Protein AF-A0A7W9KG08-F1 (afdb_monomer_lite)

Foldseek 3Di:
DPPPPAQEFEWEKWADAPPHTDPDPPCRLPHGQKMFIATPVGDGCWIWGQDPVSFTATPDRPVQPDDDDPVSRVDTHNTPQRSSQNSQVVSSHGYDYDHDDD

Secondary structure (DSSP, 8-state):
-------EEEEEEEEEETTEE-S-TTTHHHH-SEEEEEPTTS-EEEEEEE-TTS-EEEEE-TTSSSPPPTTGGG--BSSHHHHHHHHHHHTT-EEEEES---

Radius of gyration: 13.63 Å; chains: 1; bounding box: 27×34×48 Å

Organism: NCBI:txid103725

Sequence (102 aa):
MSTDTDNVVELHFQYAQNGYVMTDDTYGEQDADSAVAFTRDGCAFVACERAPRGRWRIDSTDGAPTPVPLSAYRYRFSTLADAADYVAKKCGATVHRVDSWI

pLDDT: mean 89.21, std 11.71, range [38.66, 97.88]

Structure (mmCIF, N/CA/C/O backbone):
data_AF-A0A7W9KG08-F1
#
_entry.id   AF-A0A7W9KG08-F1
#
loop_
_atom_site.group_PDB
_atom_site.id
_atom_site.type_symbol
_atom_site.label_atom_id
_atom_site.label_alt_id
_atom_site.label_comp_id
_atom_site.label_asym_id
_atom_site.label_entity_id
_atom_site.label_seq_id
_atom_site.pdbx_PDB_ins_code
_atom_site.Cartn_x
_atom_site.Cartn_y
_atom_site.Cartn_z
_atom_site.occupancy
_atom_site.B_iso_or_equiv
_atom_site.auth_seq_id
_atom_site.auth_comp_id
_atom_site.auth_asym_id
_atom_site.auth_atom_id
_atom_site.pdbx_PDB_model_num
ATOM 1 N N . MET A 1 1 ? -14.021 -4.992 32.017 1.00 38.66 1 MET A N 1
ATOM 2 C CA . MET A 1 1 ? -12.722 -5.079 31.324 1.00 38.66 1 MET A CA 1
ATOM 3 C C . MET A 1 1 ? -13.043 -5.405 29.882 1.00 38.66 1 MET A C 1
ATOM 5 O O . MET A 1 1 ? -13.432 -6.531 29.614 1.00 38.66 1 MET A O 1
ATOM 9 N N . SER A 1 2 ? -13.060 -4.396 29.010 1.00 43.91 2 SER A N 1
ATOM 10 C CA . SER A 1 2 ? -13.278 -4.627 27.580 1.00 43.91 2 SER A CA 1
ATOM 11 C C . SER A 1 2 ? -11.975 -5.195 27.043 1.00 43.91 2 SER A C 1
ATOM 13 O O . SER A 1 2 ? -10.945 -4.541 27.169 1.00 43.91 2 SER A O 1
ATOM 15 N N . THR A 1 3 ? -11.999 -6.430 26.558 1.00 46.00 3 THR A N 1
ATOM 16 C CA . THR A 1 3 ? -10.903 -7.001 25.781 1.00 46.00 3 THR A CA 1
ATOM 17 C C . THR A 1 3 ? -10.744 -6.126 24.551 1.00 46.00 3 THR A C 1
ATOM 19 O O . THR A 1 3 ? -11.606 -6.149 23.672 1.00 46.00 3 THR A O 1
ATOM 22 N N . ASP A 1 4 ? -9.703 -5.296 24.566 1.00 50.62 4 ASP A N 1
ATOM 23 C CA . ASP A 1 4 ? -9.170 -4.614 23.396 1.00 50.62 4 ASP A CA 1
ATOM 24 C C . ASP A 1 4 ? -8.896 -5.729 22.388 1.00 50.62 4 ASP A C 1
ATOM 26 O O . ASP A 1 4 ? -7.955 -6.510 22.520 1.00 50.62 4 ASP A O 1
ATOM 30 N N . THR A 1 5 ? -9.857 -5.953 21.499 1.00 54.75 5 THR A N 1
ATOM 31 C CA . THR A 1 5 ? -9.598 -6.772 20.330 1.00 54.75 5 THR A CA 1
ATOM 32 C C . THR A 1 5 ? -8.749 -5.836 19.511 1.00 54.75 5 THR A C 1
ATOM 34 O O . THR A 1 5 ? -9.301 -4.899 18.933 1.00 54.75 5 THR A O 1
ATOM 37 N N . ASP A 1 6 ? -7.425 -6.005 19.587 1.00 68.44 6 ASP A N 1
ATOM 38 C CA . ASP A 1 6 ? -6.490 -5.320 18.703 1.00 68.44 6 ASP A CA 1
ATOM 39 C C . ASP A 1 6 ? -7.146 -5.313 17.323 1.00 68.44 6 ASP A C 1
ATOM 41 O O . ASP A 1 6 ? -7.552 -6.364 16.819 1.00 68.44 6 ASP A O 1
ATOM 45 N N . ASN A 1 7 ? -7.410 -4.126 16.786 1.00 87.44 7 ASN A N 1
ATOM 46 C CA . ASN A 1 7 ? -8.122 -3.982 15.527 1.00 87.44 7 ASN A CA 1
ATOM 47 C C . ASN A 1 7 ? -7.173 -4.452 14.417 1.00 87.44 7 ASN A C 1
ATOM 49 O O . ASN A 1 7 ? -6.440 -3.657 13.835 1.00 87.44 7 ASN A O 1
ATOM 53 N N . VAL A 1 8 ? -7.090 -5.766 14.216 1.00 91.69 8 VAL A N 1
ATOM 54 C CA . VAL A 1 8 ? -6.177 -6.395 13.266 1.00 91.69 8 VAL A CA 1
ATOM 55 C C . VAL A 1 8 ? -6.837 -6.402 11.897 1.00 91.69 8 VAL A C 1
ATOM 57 O O . VAL A 1 8 ? -7.933 -6.934 11.720 1.00 91.69 8 VAL A O 1
ATOM 60 N N . VAL A 1 9 ? -6.142 -5.843 10.915 1.00 91.81 9 VAL A N 1
ATOM 61 C CA . VAL A 1 9 ? -6.502 -5.932 9.503 1.00 91.81 9 VAL A CA 1
ATOM 62 C C . VAL A 1 9 ? -5.570 -6.941 8.855 1.00 91.81 9 VAL A C 1
ATOM 64 O O . VAL A 1 9 ? -4.354 -6.750 8.805 1.00 91.81 9 VAL A O 1
ATOM 67 N N . GLU A 1 10 ? -6.145 -8.029 8.361 1.00 94.94 10 GLU A N 1
ATOM 68 C CA . GLU A 1 10 ? -5.395 -9.025 7.611 1.00 94.94 10 GLU A CA 1
ATOM 69 C C . GLU A 1 10 ? -5.260 -8.591 6.144 1.00 94.94 10 GLU A C 1
ATOM 71 O O . GLU A 1 10 ? -6.258 -8.238 5.506 1.00 94.94 10 GLU A O 1
ATOM 76 N N . LEU A 1 11 ? -4.036 -8.611 5.611 1.00 95.75 11 LEU A N 1
ATOM 77 C CA . LEU A 1 11 ? -3.723 -8.107 4.275 1.00 95.75 11 LEU A CA 1
ATOM 78 C C . LEU A 1 11 ? -2.915 -9.110 3.451 1.00 95.75 11 LEU A C 1
ATOM 80 O O . LEU A 1 11 ? -1.864 -9.583 3.882 1.00 95.75 11 LEU A O 1
ATOM 84 N N . HIS A 1 12 ? -3.370 -9.359 2.227 1.00 94.75 12 HIS A N 1
ATOM 85 C CA . HIS A 1 12 ? -2.630 -10.082 1.196 1.00 94.75 12 HIS A CA 1
ATOM 86 C C . HIS A 1 12 ? -1.952 -9.087 0.253 1.00 94.75 12 HIS A C 1
ATOM 88 O O . HIS A 1 12 ? -2.592 -8.150 -0.227 1.00 94.75 12 HIS A O 1
ATOM 94 N N . PHE A 1 13 ? -0.658 -9.262 -0.007 1.00 94.25 13 PHE A N 1
ATOM 95 C CA . PHE A 1 13 ? 0.116 -8.322 -0.820 1.00 94.25 13 PHE A CA 1
ATOM 96 C C . PHE A 1 13 ? 0.254 -8.845 -2.241 1.00 94.25 13 PHE A C 1
ATOM 98 O O . PHE A 1 13 ? 0.601 -9.999 -2.449 1.00 94.25 13 PHE A O 1
ATOM 105 N N . GLN A 1 14 ? 0.026 -7.972 -3.213 1.00 94.25 14 GLN A N 1
ATOM 106 C CA . GLN A 1 14 ? 0.184 -8.284 -4.624 1.00 94.25 14 GLN A CA 1
ATOM 107 C C . GLN A 1 14 ? 1.074 -7.241 -5.288 1.00 94.25 14 GLN A C 1
ATOM 109 O O . GLN A 1 14 ? 0.892 -6.040 -5.088 1.00 94.25 14 GLN A O 1
ATOM 114 N N . TYR A 1 15 ? 2.010 -7.713 -6.105 1.00 94.94 15 TYR A N 1
ATOM 115 C CA . TYR A 1 15 ? 2.940 -6.887 -6.865 1.00 94.94 15 TYR A CA 1
ATOM 116 C C . TYR A 1 15 ? 2.635 -7.004 -8.359 1.00 94.94 15 TYR A C 1
ATOM 118 O O . TYR A 1 15 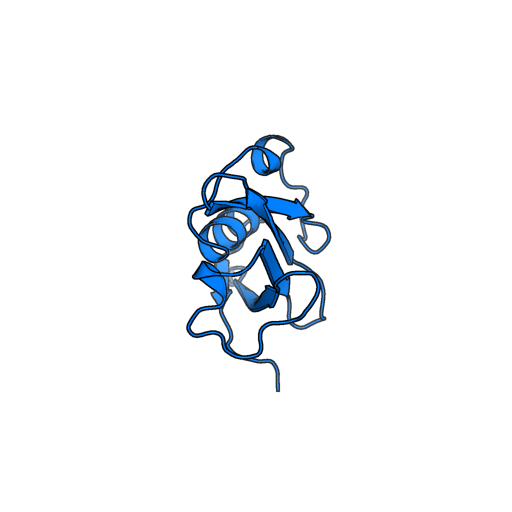? 2.242 -8.070 -8.839 1.00 94.94 15 TYR A O 1
ATOM 126 N N . ALA A 1 16 ? 2.803 -5.911 -9.096 1.00 95.00 16 ALA A N 1
ATOM 127 C CA . ALA A 1 16 ? 2.591 -5.877 -10.533 1.00 95.00 16 ALA A CA 1
ATOM 128 C C . ALA A 1 16 ? 3.674 -5.058 -11.245 1.00 95.00 16 ALA A C 1
ATOM 130 O O . ALA A 1 16 ? 4.249 -4.118 -10.696 1.00 95.00 16 ALA A O 1
ATOM 131 N N . GLN A 1 17 ? 3.944 -5.444 -12.490 1.00 93.69 17 GLN A N 1
ATOM 132 C CA . GLN A 1 17 ? 4.878 -4.770 -13.382 1.00 93.69 17 GLN A CA 1
ATOM 133 C C . GLN A 1 17 ? 4.210 -4.561 -14.737 1.00 93.69 17 GLN A C 1
ATOM 135 O O . GLN A 1 17 ? 3.744 -5.518 -15.358 1.00 93.69 17 GLN A O 1
ATOM 140 N N . ASN A 1 18 ? 4.187 -3.323 -15.230 1.00 92.31 18 ASN A N 1
ATOM 141 C CA . ASN A 1 18 ? 3.584 -2.947 -16.509 1.00 92.31 18 ASN A CA 1
ATOM 142 C C . ASN A 1 18 ? 2.131 -3.447 -16.660 1.00 92.31 18 ASN A C 1
ATOM 144 O O . ASN A 1 18 ? 1.718 -3.853 -17.748 1.00 92.31 18 ASN A O 1
ATOM 148 N N . GLY A 1 19 ? 1.366 -3.456 -15.562 1.00 90.06 19 GLY A N 1
ATOM 149 C CA . GLY A 1 19 ? -0.026 -3.921 -15.528 1.00 90.06 19 GLY A CA 1
ATOM 150 C C . GLY A 1 19 ? -0.218 -5.440 -15.428 1.00 90.06 19 GLY A C 1
ATOM 151 O O . GLY A 1 19 ? -1.357 -5.900 -15.452 1.00 90.06 19 GLY A O 1
ATOM 152 N N . TYR A 1 20 ? 0.855 -6.222 -15.294 1.00 91.88 20 TYR A N 1
ATOM 153 C CA . TYR A 1 20 ? 0.784 -7.672 -15.109 1.00 91.88 20 TYR A CA 1
ATOM 154 C C . TYR A 1 20 ? 1.108 -8.050 -13.668 1.00 91.88 20 TYR A C 1
ATOM 156 O O . TYR A 1 20 ? 2.131 -7.625 -13.131 1.00 91.88 20 TYR A O 1
ATOM 164 N N . VAL A 1 21 ? 0.255 -8.878 -13.061 1.00 92.31 21 VAL A N 1
ATOM 165 C CA . VAL A 1 21 ? 0.492 -9.433 -11.723 1.00 92.31 21 VAL A CA 1
ATOM 166 C C . VAL A 1 21 ? 1.726 -10.329 -11.757 1.00 92.31 21 VAL A C 1
ATOM 168 O O . VAL A 1 21 ? 1.837 -11.225 -12.597 1.00 92.31 21 VAL A O 1
ATOM 171 N N . MET A 1 22 ? 2.642 -10.090 -10.827 1.00 91.56 22 MET A N 1
ATOM 172 C CA . MET A 1 22 ? 3.811 -10.929 -10.614 1.00 91.56 22 MET A CA 1
ATOM 173 C C . MET A 1 22 ? 3.389 -12.137 -9.778 1.00 91.56 22 MET A C 1
ATOM 175 O O . MET A 1 22 ? 2.889 -11.981 -8.672 1.00 91.56 22 MET A O 1
ATOM 179 N N . THR A 1 23 ? 3.553 -13.340 -10.328 1.00 82.62 23 THR A N 1
ATOM 180 C CA . THR A 1 23 ? 3.203 -14.603 -9.651 1.00 82.62 23 THR A CA 1
ATOM 181 C C . THR A 1 23 ? 4.333 -15.159 -8.786 1.00 82.62 23 THR A C 1
ATOM 183 O O . THR A 1 23 ? 4.130 -16.148 -8.091 1.00 82.62 23 THR A O 1
ATOM 186 N N . ASP A 1 24 ? 5.535 -14.588 -8.896 1.00 74.75 24 ASP A N 1
ATOM 187 C CA . ASP A 1 24 ? 6.684 -14.919 -8.056 1.00 74.75 24 ASP A CA 1
ATOM 188 C C . ASP A 1 24 ? 6.970 -13.747 -7.114 1.00 74.75 24 ASP A C 1
ATOM 190 O O . ASP A 1 24 ? 7.469 -12.692 -7.520 1.00 74.75 24 ASP A O 1
ATOM 194 N N . ASP A 1 25 ? 6.638 -13.949 -5.844 1.00 67.75 25 ASP A N 1
ATOM 195 C CA . ASP A 1 25 ? 6.765 -12.938 -4.799 1.00 67.75 25 ASP A CA 1
ATOM 196 C C . ASP A 1 25 ? 8.228 -12.695 -4.393 1.00 67.75 25 ASP A C 1
ATOM 198 O O . ASP A 1 25 ? 8.522 -11.688 -3.748 1.00 67.75 25 ASP A O 1
ATOM 202 N N . THR A 1 26 ? 9.160 -13.573 -4.796 1.00 75.25 26 THR A N 1
ATOM 203 C CA . THR A 1 26 ? 10.580 -13.527 -4.396 1.00 75.25 26 THR A CA 1
ATOM 204 C C . THR A 1 26 ? 11.248 -12.202 -4.770 1.00 75.25 26 THR A C 1
ATOM 206 O O . THR A 1 26 ? 12.075 -11.687 -4.017 1.00 75.25 26 THR A O 1
ATOM 209 N N . TYR A 1 27 ? 10.869 -11.631 -5.916 1.00 77.69 27 TYR A N 1
ATOM 210 C CA . TYR A 1 27 ? 11.418 -10.373 -6.438 1.00 77.69 27 TYR A CA 1
ATOM 211 C C . TYR A 1 27 ? 10.350 -9.297 -6.658 1.00 77.69 27 TYR A C 1
ATOM 213 O O . TYR A 1 27 ? 10.673 -8.191 -7.095 1.00 77.69 27 TYR A O 1
ATOM 221 N N . GLY A 1 28 ? 9.090 -9.590 -6.307 1.00 80.56 28 GLY A N 1
ATOM 222 C CA . GLY A 1 28 ? 7.946 -8.707 -6.530 1.00 80.56 28 GLY A CA 1
ATOM 223 C C . GLY A 1 28 ? 8.184 -7.295 -6.005 1.00 80.56 28 GLY A C 1
ATOM 224 O O . GLY A 1 28 ? 8.052 -6.323 -6.736 1.00 80.56 28 GLY A O 1
ATOM 225 N N . GLU A 1 29 ? 8.648 -7.157 -4.764 1.00 85.25 29 GLU A N 1
ATOM 226 C CA . GLU A 1 29 ? 8.891 -5.837 -4.175 1.00 85.25 29 GLU A CA 1
ATOM 227 C C . GLU A 1 29 ? 10.077 -5.075 -4.790 1.00 85.25 29 GLU A C 1
ATOM 229 O O . GLU A 1 29 ? 10.125 -3.840 -4.731 1.00 85.25 29 GLU A O 1
ATOM 234 N N . GLN A 1 30 ? 11.057 -5.778 -5.356 1.00 86.56 30 GLN A N 1
ATOM 235 C CA . GLN A 1 30 ? 12.230 -5.150 -5.956 1.00 86.56 30 GLN A CA 1
ATOM 236 C C . GLN A 1 30 ? 11.903 -4.582 -7.336 1.00 86.56 30 GLN A C 1
ATOM 238 O O . GLN A 1 30 ? 12.258 -3.428 -7.612 1.00 86.56 30 GLN A O 1
ATOM 243 N N . ASP A 1 31 ? 11.222 -5.382 -8.152 1.00 89.31 31 ASP A N 1
ATOM 244 C CA . ASP A 1 31 ? 11.071 -5.112 -9.575 1.00 89.31 31 ASP A CA 1
ATOM 245 C C . ASP A 1 31 ? 9.784 -4.357 -9.896 1.00 89.31 31 ASP A C 1
ATOM 247 O O . ASP A 1 31 ? 9.809 -3.556 -10.823 1.00 89.31 31 ASP A O 1
ATOM 251 N N . ALA A 1 32 ? 8.715 -4.548 -9.113 1.00 94.06 32 ALA A N 1
ATOM 252 C CA . ALA A 1 32 ? 7.395 -3.993 -9.397 1.00 94.06 32 ALA A CA 1
ATOM 253 C C . ALA A 1 32 ? 7.341 -2.459 -9.486 1.00 94.06 32 ALA A C 1
ATOM 255 O O . ALA A 1 32 ? 7.967 -1.721 -8.711 1.00 94.06 32 ALA A O 1
ATOM 256 N N . ASP A 1 33 ? 6.475 -1.984 -10.381 1.00 95.38 33 ASP A N 1
ATOM 257 C CA . ASP A 1 33 ? 6.106 -0.579 -10.538 1.00 95.38 33 ASP A CA 1
ATOM 258 C C . ASP A 1 33 ? 4.839 -0.211 -9.756 1.00 95.38 33 ASP A C 1
ATOM 260 O O . ASP A 1 33 ? 4.574 0.970 -9.516 1.00 95.38 33 ASP A O 1
ATOM 264 N N . SER A 1 34 ? 4.091 -1.215 -9.308 1.00 96.38 34 SER A N 1
ATOM 265 C CA . SER A 1 34 ? 2.834 -1.067 -8.589 1.00 96.38 34 SER A CA 1
ATOM 266 C C . SER A 1 34 ? 2.633 -2.219 -7.608 1.00 96.38 34 SER A C 1
ATOM 268 O O . SER A 1 34 ? 3.085 -3.344 -7.825 1.00 96.38 34 SER A O 1
ATOM 270 N N . ALA A 1 35 ? 1.991 -1.930 -6.480 1.00 96.00 35 ALA A N 1
ATOM 271 C CA . ALA A 1 35 ? 1.690 -2.940 -5.478 1.00 96.00 35 ALA A CA 1
ATOM 272 C C . ALA A 1 35 ? 0.442 -2.569 -4.675 1.00 96.00 35 ALA A C 1
ATOM 274 O O . ALA A 1 35 ? 0.183 -1.392 -4.420 1.00 96.00 35 ALA A O 1
ATOM 275 N N . VAL A 1 36 ? -0.328 -3.572 -4.268 1.00 96.62 36 VAL A N 1
ATOM 276 C CA . VAL A 1 36 ? -1.591 -3.391 -3.549 1.00 96.62 36 VAL A CA 1
ATOM 277 C C . VAL A 1 36 ? -1.650 -4.347 -2.366 1.00 96.62 36 VAL A C 1
ATOM 279 O O . VAL A 1 36 ? -1.306 -5.522 -2.488 1.00 96.62 36 VAL A O 1
ATOM 282 N N . ALA A 1 37 ? -2.097 -3.842 -1.220 1.00 96.50 37 ALA A N 1
ATOM 283 C CA . ALA A 1 37 ? -2.464 -4.659 -0.074 1.00 96.50 37 ALA A CA 1
ATOM 284 C C . ALA A 1 37 ? -3.989 -4.819 -0.044 1.00 96.50 37 ALA A C 1
ATOM 286 O O . ALA A 1 37 ? -4.717 -3.834 0.098 1.00 96.50 37 ALA A O 1
ATOM 287 N N . PHE A 1 38 ? -4.463 -6.053 -0.189 1.00 95.69 38 PHE A N 1
ATOM 288 C CA . PHE A 1 38 ? -5.879 -6.394 -0.239 1.00 95.69 38 PHE A CA 1
ATOM 289 C C . PHE A 1 38 ? -6.374 -6.953 1.088 1.00 95.69 38 PHE A C 1
ATOM 291 O O . PHE A 1 38 ? -5.745 -7.843 1.660 1.00 95.69 38 PHE A O 1
ATOM 298 N N . THR A 1 39 ? 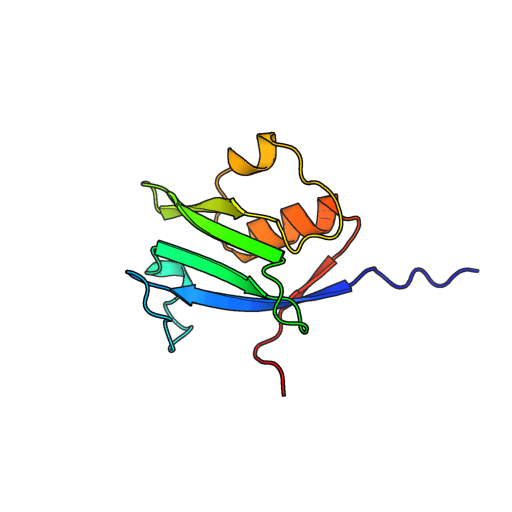-7.535 -6.491 1.537 1.00 94.31 39 THR A N 1
ATOM 299 C CA . THR A 1 39 ? -8.303 -7.148 2.599 1.00 94.31 39 THR A CA 1
ATOM 300 C C . THR A 1 39 ? -8.970 -8.423 2.082 1.00 94.31 39 THR A C 1
ATOM 302 O O . THR A 1 39 ? -9.073 -8.662 0.876 1.00 94.31 39 THR A O 1
ATOM 305 N N . ARG A 1 40 ? -9.445 -9.262 3.007 1.00 91.81 40 ARG A N 1
ATOM 306 C CA . ARG A 1 40 ? -10.095 -10.547 2.698 1.00 91.81 40 ARG A CA 1
ATOM 307 C C . ARG A 1 40 ? -11.324 -10.437 1.790 1.00 91.81 40 ARG A C 1
ATOM 309 O O . ARG A 1 40 ? -11.612 -11.358 1.036 1.00 91.81 40 ARG A O 1
ATOM 316 N N . ASP A 1 41 ? -12.051 -9.330 1.869 1.00 91.12 41 ASP A N 1
ATOM 317 C CA . ASP A 1 41 ? -13.211 -9.028 1.022 1.00 91.12 41 ASP A CA 1
ATOM 318 C C . ASP A 1 41 ? -12.830 -8.527 -0.386 1.00 91.12 41 ASP A C 1
ATOM 320 O O . ASP A 1 41 ? -13.709 -8.271 -1.207 1.00 91.12 41 ASP A O 1
ATOM 324 N N . GLY A 1 42 ? -11.531 -8.413 -0.681 1.00 90.75 42 GLY A N 1
ATOM 325 C CA . GLY A 1 42 ? -11.008 -7.972 -1.970 1.00 90.75 42 GLY A CA 1
ATOM 326 C C . GLY A 1 42 ? -10.862 -6.456 -2.109 1.00 90.75 42 GLY A C 1
ATOM 327 O O . GLY A 1 42 ? -10.518 -5.990 -3.196 1.00 90.75 42 GLY A O 1
ATOM 328 N N . CYS A 1 43 ? -11.087 -5.670 -1.051 1.00 93.06 43 CYS A N 1
ATOM 329 C CA . CYS A 1 43 ? -10.866 -4.225 -1.107 1.00 93.06 43 CYS A CA 1
ATOM 330 C C . CYS A 1 43 ? -9.367 -3.881 -1.086 1.00 93.06 43 CYS A C 1
ATOM 332 O O . CYS A 1 43 ? -8.574 -4.473 -0.354 1.00 93.06 43 CYS A O 1
ATOM 334 N N . ALA A 1 44 ? -8.969 -2.883 -1.877 1.00 95.31 44 ALA A N 1
ATOM 335 C CA . ALA A 1 44 ? -7.608 -2.353 -1.867 1.00 95.31 44 ALA A CA 1
ATOM 336 C C . ALA A 1 44 ? -7.422 -1.431 -0.652 1.00 95.31 44 ALA A C 1
ATOM 338 O O . ALA A 1 44 ? -7.784 -0.254 -0.687 1.00 95.31 44 ALA A O 1
ATOM 339 N N . PHE A 1 45 ? -6.864 -1.965 0.432 1.00 96.56 45 PHE A N 1
ATOM 340 C CA . PHE A 1 45 ? -6.604 -1.209 1.657 1.00 96.56 45 PHE A CA 1
ATOM 341 C C . PHE A 1 45 ? -5.614 -0.066 1.416 1.00 96.56 45 PHE A C 1
ATOM 343 O O . PHE A 1 45 ? -5.832 1.071 1.836 1.00 96.56 45 PHE A O 1
ATOM 350 N N . VAL A 1 46 ? -4.531 -0.372 0.701 1.00 97.88 46 VAL A N 1
ATOM 351 C CA . VAL A 1 46 ? -3.588 0.617 0.186 1.00 97.88 46 VAL A CA 1
ATOM 352 C C . VAL A 1 46 ? -3.060 0.156 -1.166 1.00 97.88 46 VAL A C 1
ATOM 354 O O . VAL A 1 46 ? -2.636 -0.990 -1.319 1.00 97.88 46 VAL A O 1
ATOM 357 N N . ALA A 1 47 ? -3.083 1.060 -2.139 1.00 97.56 47 ALA A N 1
ATOM 358 C CA . ALA A 1 47 ? -2.428 0.897 -3.427 1.00 97.56 47 ALA A CA 1
ATOM 359 C C . ALA A 1 47 ? -1.247 1.861 -3.506 1.00 97.56 47 ALA A C 1
ATOM 361 O O . ALA A 1 47 ? -1.356 3.035 -3.138 1.00 97.56 47 ALA A O 1
ATOM 362 N N . CYS A 1 48 ? -0.118 1.360 -3.986 1.00 97.75 48 CYS A N 1
ATOM 363 C CA . CYS A 1 48 ? 1.122 2.100 -4.107 1.00 97.75 48 CYS A CA 1
ATOM 364 C C . CYS A 1 48 ? 1.689 1.981 -5.518 1.00 97.75 48 CYS A C 1
ATOM 366 O O . CYS A 1 48 ? 1.633 0.929 -6.149 1.00 97.75 48 CYS A O 1
ATOM 368 N N . GLU A 1 49 ? 2.344 3.045 -5.956 1.00 97.12 49 GLU A N 1
ATOM 369 C CA . GLU A 1 49 ? 3.169 3.068 -7.159 1.00 97.12 49 GLU A CA 1
ATOM 370 C C . GLU A 1 49 ? 4.639 3.311 -6.800 1.00 97.12 49 GLU A C 1
ATOM 372 O O . GLU A 1 49 ? 4.990 3.889 -5.757 1.00 97.12 49 GLU A O 1
ATOM 377 N N . ARG A 1 50 ? 5.525 2.881 -7.692 1.00 95.06 50 ARG A N 1
ATOM 378 C CA . ARG A 1 50 ? 6.965 3.052 -7.552 1.00 95.06 50 ARG A CA 1
ATOM 379 C C . ARG A 1 50 ? 7.365 4.451 -8.015 1.00 95.06 50 ARG A C 1
ATOM 381 O O . ARG A 1 50 ? 7.284 4.805 -9.187 1.00 95.06 50 ARG A O 1
ATOM 388 N N . ALA A 1 51 ? 7.862 5.270 -7.093 1.00 91.12 51 ALA A N 1
ATOM 389 C CA . ALA A 1 51 ? 8.409 6.578 -7.432 1.00 91.12 51 ALA A CA 1
ATOM 390 C C . ALA A 1 51 ? 9.767 6.447 -8.169 1.00 91.12 51 ALA A C 1
ATOM 392 O O . ALA A 1 51 ? 10.474 5.459 -7.951 1.00 91.12 51 ALA A O 1
ATOM 393 N N . PRO A 1 52 ? 10.234 7.483 -8.909 1.00 82.12 52 PRO A N 1
ATOM 394 C CA . PRO A 1 52 ? 11.487 7.477 -9.698 1.00 82.12 52 PRO A CA 1
ATOM 395 C C . PRO A 1 52 ? 12.817 7.209 -8.954 1.00 82.12 52 PRO A C 1
ATOM 397 O O . PRO A 1 52 ? 13.892 7.388 -9.515 1.00 82.12 52 PRO A O 1
ATOM 400 N N . ARG A 1 53 ? 12.779 6.828 -7.674 1.00 82.00 53 ARG A N 1
ATOM 401 C CA . ARG A 1 53 ? 13.938 6.443 -6.851 1.00 82.00 53 ARG A CA 1
ATOM 402 C C . ARG A 1 53 ? 13.717 5.118 -6.109 1.00 82.00 53 ARG A C 1
ATOM 404 O O . ARG A 1 53 ? 14.331 4.888 -5.073 1.00 82.00 53 ARG A O 1
ATOM 411 N N . GLY A 1 54 ? 12.795 4.288 -6.600 1.00 86.12 54 GLY A N 1
ATOM 412 C CA . GLY A 1 54 ? 12.530 2.947 -6.071 1.00 86.12 54 GLY A CA 1
ATOM 413 C C . GLY A 1 54 ? 11.822 2.913 -4.713 1.00 86.12 54 GLY A C 1
ATOM 414 O O . GLY A 1 54 ? 11.855 1.894 -4.038 1.00 86.12 54 GLY A O 1
ATOM 415 N N . ARG A 1 55 ? 11.222 4.025 -4.275 1.00 94.81 55 ARG A N 1
ATOM 416 C CA . ARG A 1 55 ? 10.409 4.089 -3.048 1.00 94.81 55 ARG A CA 1
ATOM 417 C C . ARG A 1 55 ? 8.930 4.042 -3.399 1.00 94.81 55 ARG A C 1
ATOM 419 O O . ARG A 1 55 ? 8.543 4.570 -4.439 1.00 94.81 55 ARG A O 1
ATOM 426 N N . TRP A 1 56 ? 8.117 3.502 -2.505 1.00 96.88 56 TRP A N 1
ATOM 427 C CA . TRP A 1 56 ? 6.675 3.397 -2.686 1.00 96.88 56 TRP A CA 1
ATOM 428 C C . TRP A 1 56 ? 5.967 4.696 -2.309 1.00 96.88 56 TRP A C 1
ATOM 430 O O . TRP A 1 56 ? 6.271 5.318 -1.286 1.00 96.88 56 TRP A O 1
ATOM 440 N N . ARG A 1 57 ? 5.028 5.123 -3.148 1.00 97.00 57 ARG A N 1
ATOM 441 C CA . ARG A 1 57 ? 4.120 6.243 -2.899 1.00 97.00 57 ARG A CA 1
ATOM 442 C C . ARG A 1 57 ? 2.694 5.711 -2.915 1.00 97.00 57 ARG A C 1
ATOM 444 O O . ARG A 1 57 ? 2.340 5.004 -3.845 1.00 97.00 57 ARG A O 1
ATOM 451 N N . ILE A 1 58 ? 1.897 6.098 -1.921 1.00 97.62 58 ILE A N 1
ATOM 452 C CA . ILE A 1 58 ? 0.463 5.797 -1.888 1.00 97.62 58 ILE A CA 1
ATOM 453 C C . ILE A 1 58 ? -0.223 6.504 -3.061 1.00 97.62 58 ILE A C 1
ATOM 455 O O . ILE A 1 58 ? -0.078 7.721 -3.208 1.00 97.62 58 ILE A O 1
ATOM 459 N N . ASP A 1 59 ? -0.963 5.732 -3.846 1.00 96.12 59 ASP A N 1
ATOM 460 C CA . ASP A 1 59 ? -1.839 6.194 -4.924 1.00 96.12 59 ASP A CA 1
ATOM 461 C C . ASP A 1 59 ? -3.309 6.217 -4.475 1.00 96.12 59 ASP A C 1
ATOM 463 O O . ASP A 1 59 ? -4.015 7.193 -4.713 1.00 96.12 59 ASP A O 1
ATOM 467 N N . SER A 1 60 ? -3.747 5.201 -3.721 1.00 95.38 60 SER A N 1
ATOM 468 C CA . SER A 1 60 ? -5.104 5.126 -3.163 1.00 95.38 60 SER A CA 1
ATOM 469 C C . SER A 1 60 ? -5.126 4.459 -1.784 1.00 95.38 60 SER A C 1
ATOM 471 O O . SER A 1 60 ? -4.286 3.618 -1.456 1.00 95.38 60 SER A O 1
ATOM 473 N N . THR A 1 61 ? -6.112 4.851 -0.974 1.00 96.06 61 THR A N 1
ATOM 474 C CA . THR A 1 61 ? -6.478 4.219 0.303 1.00 96.06 61 THR A CA 1
ATOM 475 C C . THR A 1 61 ? -7.990 3.979 0.382 1.00 96.06 61 THR A C 1
ATOM 477 O O . THR A 1 61 ? -8.572 4.111 1.455 1.00 96.06 61 THR A O 1
ATOM 480 N N . ASP A 1 62 ? -8.655 3.718 -0.747 1.00 91.00 62 ASP A N 1
ATOM 481 C CA . ASP A 1 62 ? -10.127 3.673 -0.815 1.00 91.00 62 ASP A CA 1
ATOM 482 C C . ASP A 1 62 ? -10.744 2.536 0.014 1.00 91.00 62 ASP A C 1
ATOM 484 O O . ASP A 1 62 ? -11.866 2.665 0.498 1.00 91.00 62 ASP A O 1
ATOM 488 N N . GLY A 1 63 ? -10.010 1.437 0.219 1.00 89.44 63 GLY A N 1
ATOM 489 C CA . GLY A 1 63 ? -10.417 0.342 1.102 1.00 89.44 63 GLY A CA 1
ATOM 490 C C . GLY A 1 63 ? -10.103 0.573 2.583 1.00 89.44 63 GLY A C 1
ATOM 491 O O . GLY A 1 63 ? -10.404 -0.289 3.406 1.00 89.44 63 GLY A O 1
ATOM 492 N N . ALA A 1 64 ? -9.479 1.696 2.956 1.00 91.50 64 ALA A N 1
ATOM 493 C CA . ALA A 1 64 ? -9.206 2.001 4.355 1.00 91.50 64 ALA A CA 1
ATOM 494 C C . ALA A 1 64 ? -10.493 2.469 5.072 1.00 91.50 64 ALA A C 1
ATOM 496 O O . ALA A 1 64 ? -11.222 3.314 4.551 1.00 91.50 64 ALA A O 1
ATOM 497 N N . PRO A 1 65 ? -10.767 2.003 6.306 1.00 87.69 65 PRO A N 1
ATOM 498 C CA . PRO A 1 65 ? -12.005 2.324 7.024 1.00 87.69 65 PRO A CA 1
ATOM 499 C C . PRO A 1 65 ? -12.082 3.780 7.503 1.00 87.69 65 PRO A C 1
ATOM 501 O O . PRO A 1 65 ? -13.144 4.240 7.922 1.00 87.69 65 PRO A O 1
ATOM 504 N N . THR A 1 66 ? -10.963 4.513 7.481 1.00 88.94 66 THR A N 1
ATOM 505 C CA . THR A 1 66 ? -10.909 5.919 7.893 1.00 88.94 66 THR A CA 1
ATOM 506 C C . THR A 1 66 ? -10.123 6.763 6.890 1.00 88.94 66 THR A C 1
ATOM 508 O O . THR A 1 66 ? -9.149 6.269 6.314 1.00 88.94 66 THR A O 1
ATOM 511 N N . PRO A 1 67 ? -10.486 8.047 6.702 1.00 88.12 67 PRO A N 1
ATOM 512 C CA . PRO A 1 67 ? -9.736 8.944 5.834 1.00 88.12 67 PRO A CA 1
ATOM 513 C C . PRO A 1 67 ? -8.281 9.115 6.285 1.00 88.12 67 PRO A C 1
ATOM 515 O O . PRO A 1 67 ? -7.997 9.523 7.414 1.00 88.12 67 PRO A O 1
ATOM 518 N N . VAL A 1 68 ? -7.350 8.880 5.365 1.00 92.12 68 VAL A N 1
ATOM 519 C CA . VAL A 1 68 ? -5.918 9.112 5.574 1.00 92.12 68 VAL A CA 1
ATOM 520 C C . VAL A 1 68 ? -5.582 10.559 5.175 1.00 92.12 68 VAL A C 1
ATOM 522 O O . VAL A 1 68 ? -6.066 11.042 4.150 1.00 92.12 68 VAL A O 1
ATOM 525 N N . PRO A 1 69 ? -4.763 11.301 5.948 1.00 92.12 69 PRO A N 1
ATOM 526 C CA . PRO A 1 69 ? -4.438 12.689 5.618 1.00 92.12 69 PRO A CA 1
ATOM 527 C C . PRO A 1 69 ? -3.735 12.814 4.259 1.00 92.12 69 PRO A C 1
ATOM 529 O O . PRO A 1 69 ? -2.859 12.016 3.934 1.00 92.12 69 PRO A O 1
ATOM 532 N N . LEU A 1 70 ? -4.017 13.891 3.514 1.00 92.75 70 LEU A N 1
ATOM 533 C CA . LEU A 1 70 ? -3.410 14.162 2.195 1.00 92.75 70 LEU A CA 1
ATOM 534 C C . LEU A 1 70 ? -1.872 14.197 2.209 1.00 92.75 70 LEU A C 1
ATOM 536 O O . LEU A 1 70 ? -1.228 13.964 1.187 1.00 92.75 70 LEU A O 1
ATOM 540 N N . SER A 1 71 ? -1.256 14.490 3.357 1.00 93.12 71 SER A N 1
ATOM 541 C CA . SER A 1 71 ? 0.201 14.432 3.506 1.00 93.12 71 SER A CA 1
ATOM 542 C C . SER A 1 71 ? 0.762 13.015 3.348 1.00 93.12 71 SER A C 1
ATOM 544 O O . SER A 1 71 ? 1.916 12.884 2.943 1.00 93.12 71 SER A O 1
ATOM 546 N N . ALA A 1 72 ? -0.036 11.971 3.591 1.00 93.50 72 ALA A N 1
ATOM 547 C CA . ALA A 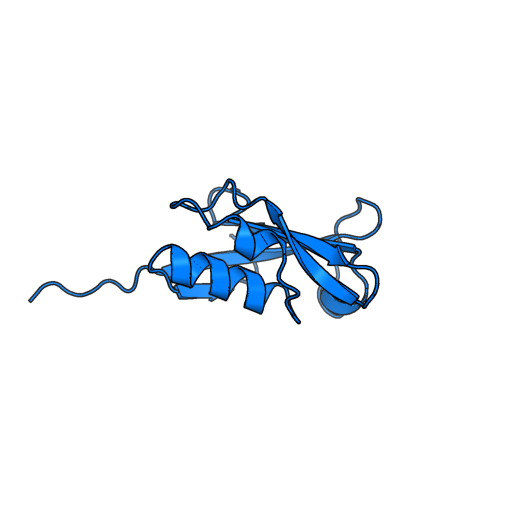1 72 ? 0.378 10.577 3.457 1.00 93.50 72 ALA A CA 1
ATOM 548 C C . ALA A 1 72 ? 0.826 10.228 2.029 1.00 93.50 72 ALA A C 1
ATOM 550 O O . ALA A 1 72 ? 1.878 9.623 1.835 1.00 93.50 72 ALA A O 1
ATOM 551 N N . TYR A 1 73 ? 0.098 10.737 1.033 1.00 94.19 73 TYR A N 1
ATOM 552 C CA . TYR A 1 73 ? 0.357 10.576 -0.403 1.00 94.19 73 TYR A CA 1
ATOM 553 C C . TYR A 1 73 ? 1.675 11.228 -0.862 1.00 94.19 73 TYR A C 1
ATOM 555 O O . TYR A 1 73 ? 2.159 11.014 -1.975 1.00 94.19 73 TYR A O 1
ATOM 563 N N . ARG A 1 74 ? 2.299 12.052 -0.008 1.00 93.94 74 ARG A N 1
ATOM 564 C CA . ARG A 1 74 ? 3.605 12.669 -0.279 1.00 93.94 74 ARG A CA 1
ATOM 565 C C . ARG A 1 74 ? 4.769 11.874 0.300 1.00 93.94 74 ARG A C 1
ATOM 567 O O . ARG A 1 74 ? 5.902 12.139 -0.103 1.00 93.94 74 ARG A O 1
ATOM 574 N N . TYR A 1 75 ? 4.524 10.921 1.198 1.00 95.00 75 TYR A N 1
ATOM 575 C CA . TYR A 1 75 ? 5.591 10.105 1.768 1.00 95.00 75 TYR A CA 1
ATOM 576 C C . TYR A 1 75 ? 6.181 9.130 0.749 1.00 95.00 75 TYR A C 1
ATOM 578 O O . TYR A 1 75 ? 5.661 8.918 -0.351 1.00 95.00 75 TYR A O 1
ATOM 586 N N . ARG A 1 76 ? 7.359 8.620 1.101 1.00 95.81 76 ARG A N 1
ATOM 587 C CA . ARG A 1 76 ? 8.125 7.649 0.329 1.00 95.81 76 ARG A CA 1
ATOM 588 C C . ARG A 1 76 ? 8.486 6.512 1.266 1.00 95.81 76 ARG A C 1
ATOM 590 O O . ARG A 1 76 ? 9.363 6.672 2.110 1.00 95.81 76 ARG A O 1
ATOM 597 N N . PHE A 1 77 ? 7.768 5.414 1.127 1.00 95.94 77 PHE A N 1
ATOM 598 C CA . PHE A 1 77 ? 7.907 4.222 1.948 1.00 95.94 77 PHE A CA 1
ATOM 599 C C . PHE A 1 77 ? 8.983 3.308 1.363 1.00 95.94 77 PHE A C 1
ATOM 601 O O . PHE A 1 77 ? 9.224 3.325 0.149 1.00 95.94 77 PHE A O 1
ATOM 608 N N . SER A 1 78 ? 9.685 2.562 2.218 1.00 94.62 78 SER A N 1
ATOM 609 C CA . SER A 1 78 ? 10.728 1.645 1.747 1.00 94.62 78 SER A CA 1
ATOM 610 C C . SER A 1 78 ? 10.106 0.373 1.188 1.00 94.62 78 SER A C 1
ATOM 612 O O . SER A 1 78 ? 10.584 -0.128 0.175 1.00 94.62 78 SER A O 1
ATOM 614 N N . THR A 1 79 ? 9.011 -0.077 1.799 1.00 94.50 79 THR A N 1
ATOM 615 C CA . THR A 1 79 ? 8.261 -1.281 1.426 1.00 94.50 79 THR A CA 1
ATOM 616 C C . THR A 1 79 ? 6.765 -0.987 1.282 1.00 94.50 79 THR A C 1
ATOM 618 O O . THR A 1 79 ? 6.283 0.066 1.717 1.00 94.50 79 THR A O 1
ATOM 621 N N . LEU A 1 80 ? 6.016 -1.918 0.684 1.00 95.19 80 LEU A N 1
ATOM 622 C CA . LEU A 1 80 ? 4.548 -1.877 0.740 1.00 95.19 80 LEU A CA 1
ATOM 623 C C . LEU A 1 80 ? 4.051 -2.061 2.186 1.00 95.19 80 LEU A C 1
ATOM 625 O O . LEU A 1 80 ? 3.073 -1.428 2.581 1.00 95.19 80 LEU A O 1
ATOM 629 N N . ALA A 1 81 ? 4.754 -2.873 2.983 1.00 95.25 81 ALA A N 1
ATOM 630 C CA . ALA A 1 81 ? 4.428 -3.106 4.390 1.00 95.25 81 ALA A CA 1
ATOM 631 C C . ALA A 1 81 ? 4.466 -1.805 5.201 1.00 95.25 81 ALA A C 1
ATOM 633 O O . ALA A 1 81 ? 3.497 -1.493 5.883 1.00 95.25 81 ALA A O 1
ATOM 634 N N . ASP A 1 82 ? 5.509 -0.986 5.031 1.00 96.56 82 ASP A N 1
ATOM 635 C CA . ASP A 1 82 ? 5.633 0.309 5.710 1.00 96.56 82 ASP A CA 1
ATOM 636 C C . ASP A 1 82 ? 4.444 1.237 5.393 1.00 96.56 82 ASP A C 1
ATOM 638 O O . ASP A 1 82 ? 3.984 1.999 6.248 1.00 96.56 82 ASP A O 1
ATOM 642 N N . ALA A 1 83 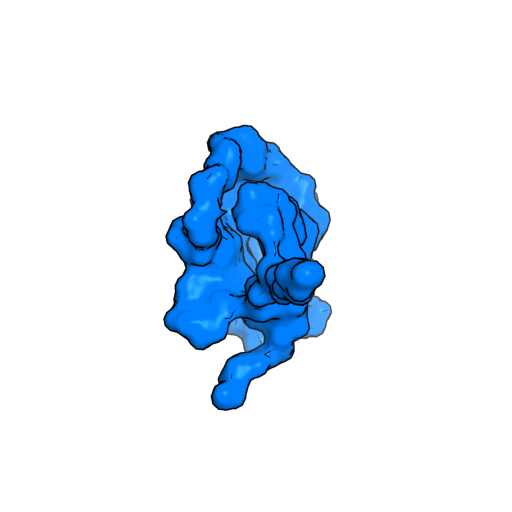? 3.959 1.205 4.145 1.00 96.94 83 ALA A N 1
ATOM 643 C CA . ALA A 1 83 ? 2.806 1.991 3.720 1.00 96.94 83 ALA A CA 1
ATOM 644 C C . ALA A 1 83 ? 1.508 1.460 4.351 1.00 96.94 83 ALA A C 1
ATOM 646 O O . ALA A 1 83 ? 0.710 2.250 4.862 1.00 96.94 83 ALA A O 1
ATOM 647 N N . ALA A 1 84 ? 1.317 0.138 4.366 1.00 97.00 84 ALA A N 1
ATOM 648 C CA . ALA A 1 84 ? 0.171 -0.507 4.999 1.00 97.00 84 ALA A CA 1
ATOM 649 C C . ALA A 1 84 ? 0.138 -0.247 6.514 1.00 97.00 84 ALA A C 1
ATOM 651 O O . ALA A 1 84 ? -0.892 0.179 7.031 1.00 97.00 84 ALA A O 1
ATOM 652 N N . ASP A 1 85 ? 1.271 -0.386 7.204 1.00 96.88 85 ASP A N 1
ATOM 653 C CA . ASP A 1 85 ? 1.410 -0.092 8.634 1.00 96.88 85 ASP A CA 1
ATOM 654 C C . ASP A 1 85 ? 1.111 1.376 8.943 1.00 96.88 85 ASP A C 1
ATOM 656 O O . ASP A 1 85 ? 0.440 1.700 9.928 1.00 96.88 85 ASP A O 1
ATOM 660 N N . TYR A 1 86 ? 1.570 2.292 8.083 1.00 96.38 86 TYR A N 1
ATOM 661 C CA . TYR A 1 86 ? 1.251 3.708 8.218 1.00 96.38 86 TYR A CA 1
ATOM 662 C C . TYR A 1 86 ? -0.262 3.951 8.141 1.00 96.38 86 TYR A C 1
ATOM 664 O O . TYR A 1 86 ? -0.806 4.664 8.989 1.00 96.38 86 TYR A O 1
ATOM 672 N N . VAL A 1 87 ? -0.941 3.373 7.145 1.00 96.31 87 VAL A N 1
ATOM 673 C CA . VAL A 1 87 ? -2.394 3.515 6.957 1.00 96.31 87 VAL A CA 1
ATOM 674 C C . VAL A 1 87 ? -3.162 2.853 8.103 1.00 96.31 87 VAL A C 1
ATOM 676 O O . VAL A 1 87 ? -4.046 3.485 8.682 1.00 96.31 87 VAL A O 1
ATOM 679 N N . ALA A 1 88 ? -2.785 1.640 8.509 1.00 95.12 88 ALA A N 1
ATOM 680 C CA . ALA A 1 88 ? -3.393 0.930 9.631 1.00 95.12 88 ALA A CA 1
ATOM 681 C C . ALA A 1 88 ? -3.278 1.729 10.931 1.00 95.12 88 ALA A C 1
ATOM 683 O O . ALA A 1 88 ? -4.281 1.958 11.607 1.00 95.12 88 ALA A O 1
ATOM 684 N N . LYS A 1 89 ? -2.105 2.309 11.216 1.00 94.12 89 LYS A N 1
ATOM 685 C CA . LYS A 1 89 ? -1.919 3.191 12.374 1.00 94.12 89 LYS A CA 1
ATOM 686 C C . LYS A 1 89 ? -2.852 4.404 12.350 1.00 94.12 89 LYS A C 1
ATOM 688 O O . LYS A 1 89 ? -3.292 4.853 13.407 1.00 94.12 89 LYS A O 1
ATOM 693 N N . LYS A 1 90 ? -3.160 4.958 11.171 1.00 92.94 90 LYS A N 1
ATOM 694 C CA . LYS A 1 90 ? -4.144 6.051 11.034 1.00 92.94 90 LYS A CA 1
ATOM 695 C C . LYS A 1 90 ? -5.578 5.585 11.268 1.00 92.94 90 LYS A C 1
ATOM 697 O O . LYS A 1 90 ? -6.366 6.367 11.787 1.00 92.94 90 LYS A O 1
ATOM 702 N N . CYS A 1 91 ? -5.861 4.322 10.976 1.00 90.62 91 CYS A N 1
ATOM 703 C CA . CYS A 1 91 ? -7.142 3.672 11.236 1.00 90.62 91 CYS A CA 1
ATOM 704 C C . CYS A 1 91 ? -7.284 3.125 12.668 1.00 90.62 91 CYS A C 1
ATOM 706 O O . CYS A 1 91 ? -8.320 2.551 12.989 1.00 90.62 91 CYS A O 1
ATOM 708 N N . GLY A 1 92 ? -6.264 3.268 13.525 1.00 91.75 92 GLY A N 1
ATOM 709 C CA . GLY A 1 92 ? -6.257 2.643 14.852 1.00 91.75 92 GLY A CA 1
ATOM 710 C C . GLY A 1 92 ? -6.207 1.116 14.779 1.00 91.75 92 GLY A C 1
ATOM 711 O O . GLY A 1 92 ? -6.844 0.450 15.586 1.00 91.75 92 GLY A O 1
ATOM 712 N N . ALA A 1 93 ? -5.504 0.584 13.780 1.00 91.62 93 ALA A N 1
ATOM 713 C CA . ALA A 1 93 ? -5.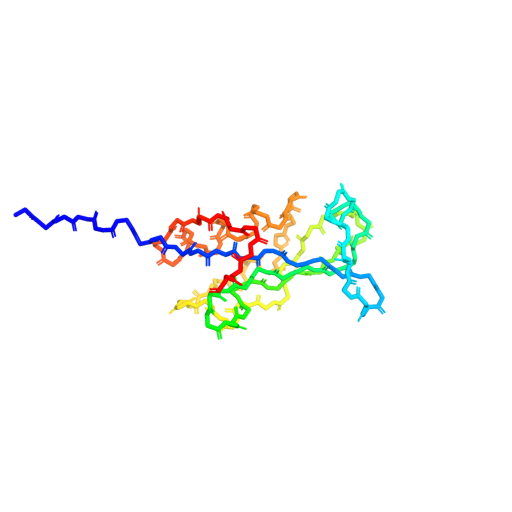388 -0.832 13.476 1.00 91.62 93 ALA A CA 1
ATOM 714 C C . ALA A 1 93 ? -3.924 -1.289 13.397 1.00 91.62 93 ALA A C 1
ATOM 716 O O . ALA A 1 93 ? -3.009 -0.475 13.232 1.00 91.62 93 ALA A O 1
ATOM 717 N N . THR A 1 94 ? -3.714 -2.600 13.467 1.00 93.19 94 THR A N 1
ATOM 718 C CA . THR A 1 94 ? -2.441 -3.269 13.163 1.00 93.19 94 THR A CA 1
ATOM 719 C C . THR A 1 94 ? -2.600 -4.155 11.932 1.00 93.19 94 THR A C 1
ATOM 721 O O . THR A 1 94 ? -3.702 -4.603 11.621 1.00 93.19 94 THR 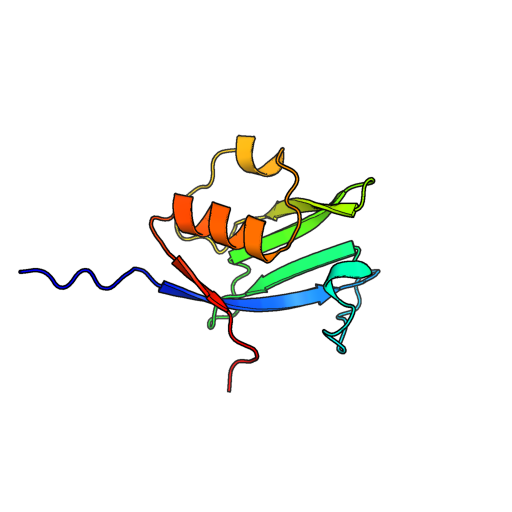A O 1
ATOM 724 N N . VAL A 1 95 ? -1.510 -4.387 11.197 1.00 93.69 95 VAL A N 1
ATOM 725 C CA . VAL A 1 95 ? -1.523 -5.249 10.009 1.00 93.69 95 VAL A CA 1
ATOM 726 C C . VAL A 1 95 ? -1.067 -6.654 10.378 1.00 93.69 95 VAL A C 1
ATOM 728 O O . VAL A 1 95 ? -0.038 -6.833 11.027 1.00 93.69 95 VAL A O 1
ATOM 731 N N . HIS A 1 96 ? -1.799 -7.655 9.898 1.00 94.00 96 HIS A N 1
ATOM 732 C CA . HIS A 1 96 ? -1.339 -9.035 9.829 1.00 94.00 96 HIS A CA 1
ATOM 733 C C . HIS A 1 96 ? -1.221 -9.436 8.359 1.00 94.00 96 HIS A C 1
ATOM 735 O O . HIS A 1 96 ? -2.211 -9.471 7.632 1.00 94.00 96 HIS A O 1
ATOM 741 N N . ARG A 1 97 ? -0.002 -9.697 7.884 1.00 91.69 97 ARG A N 1
ATOM 742 C CA . ARG A 1 97 ? 0.194 -10.147 6.503 1.00 91.69 97 ARG A CA 1
ATOM 743 C C . ARG A 1 97 ? -0.213 -11.612 6.372 1.00 91.69 97 ARG A C 1
ATOM 745 O O . ARG A 1 97 ? 0.192 -12.430 7.191 1.00 91.69 97 ARG A O 1
ATOM 752 N N . VAL A 1 98 ? -0.943 -11.929 5.308 1.00 92.94 98 VAL A N 1
ATOM 753 C CA . VAL A 1 98 ? -1.282 -13.302 4.924 1.00 92.94 98 VAL A CA 1
ATOM 754 C C . VAL A 1 98 ? -0.751 -13.618 3.527 1.00 92.94 98 VAL A C 1
ATOM 756 O O . VAL A 1 98 ? -0.678 -12.736 2.669 1.00 92.94 98 VAL A O 1
ATOM 759 N N . ASP A 1 99 ? -0.399 -14.882 3.296 1.00 86.38 99 ASP A N 1
ATOM 760 C CA . ASP A 1 99 ? 0.165 -15.332 2.016 1.00 86.38 99 ASP A CA 1
ATOM 761 C C . ASP A 1 99 ? -0.910 -15.620 0.962 1.00 86.38 99 ASP A C 1
ATOM 763 O O . ASP A 1 99 ? -0.654 -15.518 -0.229 1.00 86.38 99 ASP A O 1
ATOM 767 N N . SER A 1 100 ? -2.123 -15.995 1.376 1.00 81.38 100 SER A N 1
ATOM 768 C CA . SER A 1 100 ? -3.274 -16.179 0.482 1.00 81.38 100 SER A CA 1
ATOM 769 C C . SER A 1 100 ? -4.573 -16.313 1.277 1.00 81.38 100 SER A C 1
ATOM 771 O O . SER A 1 100 ? -4.561 -16.630 2.469 1.00 81.38 100 SER A O 1
ATOM 773 N N . TRP A 1 101 ? -5.702 -16.096 0.602 1.00 79.38 101 TRP A N 1
ATOM 774 C CA . TRP A 1 101 ? -7.031 -16.418 1.119 1.00 79.38 101 TRP A CA 1
ATOM 775 C C . TRP A 1 101 ? -7.469 -17.770 0.547 1.00 79.38 101 TRP A C 1
ATOM 777 O O . TRP A 1 101 ? -7.506 -17.928 -0.673 1.00 79.38 101 TRP A O 1
ATOM 787 N N . ILE A 1 102 ? -7.778 -18.732 1.421 1.00 62.78 102 ILE A N 1
ATOM 788 C CA . ILE A 1 102 ? -8.403 -20.018 1.060 1.00 62.78 102 ILE A CA 1
ATOM 789 C C . ILE A 1 102 ? -9.923 -19.872 1.129 1.00 62.78 102 ILE A C 1
ATOM 791 O O . ILE A 1 102 ? -10.408 -19.260 2.116 1.00 62.78 102 ILE A O 1
#